Protein AF-A0A381XP99-F1 (afdb_monomer_lite)

Foldseek 3Di:
DPDDDDPVVVVVCVVVVVVVVSVVCCVPVDDQWADPVNQVLQQQDQKKWKWFAAPVGHIDIDIDGDHRRQWHDPDRNDIDHDDDDDPPPCVRVNRLVHPFKMKMWTADPDDDRDIDIDIDGDDDDDPVRVVPD

Organism: NCBI:txid408172

Radius of gyration: 16.56 Å; chains: 1; bounding box: 37×34×45 Å

Structure (mmCIF, N/CA/C/O backbone):
data_AF-A0A381XP99-F1
#
_entry.id   AF-A0A381XP99-F1
#
loop_
_atom_site.group_PDB
_atom_site.id
_atom_site.type_symbol
_atom_site.label_atom_id
_atom_site.label_alt_id
_atom_site.label_comp_id
_atom_site.label_asym_id
_atom_site.label_entity_id
_atom_site.label_seq_id
_atom_site.pdbx_PDB_ins_code
_atom_site.Cartn_x
_atom_site.Cartn_y
_atom_site.Cartn_z
_atom_site.occupancy
_atom_site.B_iso_or_equiv
_atom_site.auth_seq_id
_atom_site.auth_comp_id
_atom_site.auth_asym_id
_atom_site.auth_atom_id
_atom_site.pdbx_PDB_model_num
ATOM 1 N N . MET A 1 1 ? 2.698 -9.468 19.870 1.00 50.78 1 MET A N 1
ATOM 2 C CA . MET A 1 1 ? 2.809 -8.587 18.688 1.00 50.78 1 MET A CA 1
ATOM 3 C C . MET A 1 1 ? 3.171 -7.190 19.152 1.00 50.78 1 MET A C 1
ATOM 5 O O . MET A 1 1 ? 2.741 -6.795 20.230 1.00 50.78 1 MET A O 1
ATOM 9 N N . LYS A 1 2 ? 4.009 -6.479 18.392 1.00 66.88 2 LYS A N 1
ATOM 10 C CA . LYS A 1 2 ? 4.309 -5.061 18.639 1.00 66.88 2 LYS A CA 1
ATOM 11 C C . LYS A 1 2 ? 3.004 -4.271 18.453 1.00 66.88 2 LYS A C 1
ATOM 13 O O . LYS A 1 2 ? 2.239 -4.616 17.558 1.00 66.88 2 LYS A O 1
ATOM 18 N N . ASN A 1 3 ? 2.733 -3.281 19.302 1.00 76.81 3 ASN A N 1
ATOM 19 C CA . ASN A 1 3 ? 1.565 -2.411 19.131 1.00 76.81 3 ASN A CA 1
ATOM 20 C C . ASN A 1 3 ? 1.646 -1.765 17.729 1.00 76.81 3 ASN A C 1
ATOM 22 O O . ASN A 1 3 ? 2.720 -1.244 17.409 1.00 76.81 3 ASN A O 1
ATOM 26 N N . PRO A 1 4 ? 0.611 -1.874 16.877 1.00 88.31 4 PRO A N 1
ATOM 27 C CA . PRO A 1 4 ? 0.635 -1.283 15.544 1.00 88.31 4 PRO A CA 1
ATOM 28 C C . PRO A 1 4 ? 0.664 0.244 15.630 1.00 88.31 4 PRO A C 1
ATOM 30 O O . PRO A 1 4 ? 0.179 0.823 16.600 1.00 88.31 4 PRO A O 1
ATOM 33 N N . GLY A 1 5 ? 1.194 0.876 14.587 1.00 88.94 5 GLY A N 1
ATOM 34 C CA . GLY A 1 5 ? 1.349 2.325 14.521 1.00 88.94 5 GLY A CA 1
ATOM 35 C C . GLY A 1 5 ? 2.753 2.808 14.877 1.00 88.94 5 GLY A C 1
ATOM 36 O O . GLY A 1 5 ? 3.610 2.073 15.379 1.00 88.94 5 GLY A O 1
ATOM 37 N N . SER A 1 6 ? 3.015 4.069 14.558 1.00 93.31 6 SER A N 1
ATOM 38 C CA . SER A 1 6 ? 4.293 4.716 14.834 1.00 93.31 6 SER A CA 1
ATOM 39 C C . SER A 1 6 ? 4.424 5.160 16.297 1.00 93.31 6 SER A C 1
ATOM 41 O O . SER A 1 6 ? 3.455 5.370 17.030 1.00 93.31 6 SER A O 1
ATOM 43 N N . ARG A 1 7 ? 5.667 5.400 16.740 1.00 95.62 7 ARG A N 1
ATOM 44 C CA . ARG A 1 7 ? 5.923 6.046 18.041 1.00 95.62 7 ARG A CA 1
ATOM 45 C C . ARG A 1 7 ? 5.234 7.416 18.141 1.00 95.62 7 ARG A C 1
ATOM 47 O O . ARG A 1 7 ? 4.779 7.779 19.222 1.00 95.62 7 ARG A O 1
ATOM 54 N N . GLY A 1 8 ? 5.170 8.156 17.031 1.00 96.94 8 GLY A N 1
ATOM 55 C CA . GLY A 1 8 ? 4.495 9.452 16.952 1.00 96.94 8 GLY A CA 1
ATOM 56 C C . GLY A 1 8 ? 2.998 9.331 17.225 1.00 96.94 8 GLY A C 1
ATOM 57 O O . GLY A 1 8 ? 2.491 10.026 18.102 1.00 96.94 8 GLY A O 1
ATOM 58 N N . GLU A 1 9 ? 2.321 8.384 16.569 1.00 96.81 9 GLU A N 1
ATOM 59 C CA . GLU A 1 9 ? 0.903 8.092 16.819 1.00 96.81 9 GLU A CA 1
ATOM 60 C C . GLU A 1 9 ? 0.636 7.803 18.295 1.00 96.81 9 GLU A C 1
ATOM 62 O O . GLU A 1 9 ? -0.255 8.405 18.884 1.00 96.81 9 GLU A O 1
ATOM 67 N N . HIS A 1 10 ? 1.431 6.940 18.928 1.00 96.50 10 HIS A N 1
ATOM 68 C CA . HIS A 1 10 ? 1.232 6.605 20.339 1.00 96.50 10 HIS A CA 1
ATOM 69 C C . HIS A 1 10 ? 1.472 7.778 21.292 1.00 96.50 10 HIS A C 1
ATOM 71 O O . HIS A 1 10 ? 0.801 7.875 22.320 1.00 96.50 10 HIS A O 1
ATOM 77 N N . ASN A 1 11 ? 2.418 8.665 20.979 1.00 97.75 11 ASN A N 1
ATOM 78 C CA . ASN A 1 11 ? 2.638 9.874 21.769 1.00 97.75 11 ASN A CA 1
ATOM 79 C C . ASN A 1 11 ? 1.420 10.803 21.685 1.00 97.75 11 ASN A C 1
ATOM 81 O O . ASN A 1 11 ? 0.910 11.223 22.722 1.00 97.75 11 ASN A O 1
ATOM 85 N N . LEU A 1 12 ? 0.904 11.039 20.475 1.00 98.06 12 LEU A N 1
ATOM 86 C CA . LEU A 1 12 ? -0.285 11.867 20.262 1.00 98.06 12 LEU A CA 1
ATOM 87 C C . LEU A 1 12 ? -1.543 11.231 20.861 1.00 98.06 12 LEU A C 1
ATOM 89 O O . LEU A 1 12 ? -2.366 11.921 21.453 1.00 98.06 12 LEU A O 1
ATOM 93 N N . GLN A 1 13 ? -1.689 9.909 20.776 1.00 97.88 13 GLN A N 1
ATOM 94 C CA . GLN A 1 13 ? -2.804 9.200 21.404 1.00 97.88 13 GLN A CA 1
ATOM 95 C C . GLN A 1 13 ? -2.829 9.420 22.919 1.00 97.88 13 GLN A C 1
ATOM 97 O O . GLN A 1 13 ? -3.903 9.624 23.477 1.00 97.88 13 GLN A O 1
ATOM 102 N N . LYS A 1 14 ? -1.661 9.438 23.576 1.00 97.88 14 LYS A N 1
ATOM 103 C CA . LYS A 1 14 ? -1.546 9.769 25.005 1.00 97.88 14 LYS A CA 1
ATOM 104 C C . LYS A 1 14 ? -1.858 11.229 25.292 1.00 97.88 14 LYS A C 1
ATOM 106 O O . LYS A 1 14 ? -2.612 11.527 26.214 1.00 97.88 14 LYS A O 1
ATOM 111 N N . GLU A 1 15 ? -1.294 12.134 24.499 1.00 98.38 15 GLU A N 1
ATOM 112 C CA . GLU A 1 15 ? -1.510 13.576 24.632 1.00 98.38 15 GLU A CA 1
ATOM 113 C C . GLU A 1 15 ? -3.000 13.936 24.526 1.00 98.38 15 GLU A C 1
ATOM 115 O O . GLU A 1 15 ? -3.546 14.628 25.386 1.00 98.38 15 GLU A O 1
ATOM 120 N N . PHE A 1 16 ? -3.684 13.378 23.526 1.00 98.31 16 PHE A N 1
ATOM 121 C CA . PHE A 1 16 ? -5.102 13.619 23.264 1.00 98.31 16 PHE A CA 1
ATOM 122 C C . PHE A 1 16 ? -6.048 12.644 23.980 1.00 98.31 16 PHE A C 1
ATOM 124 O O . PHE A 1 16 ? -7.264 12.732 23.797 1.00 98.31 16 PHE A O 1
ATOM 131 N N . LYS A 1 17 ? -5.527 11.735 24.816 1.00 98.19 17 LYS A N 1
ATOM 132 C CA . LYS A 1 17 ? -6.297 10.743 25.591 1.00 98.19 17 LYS A CA 1
ATOM 133 C C . LYS A 1 17 ? -7.212 9.859 24.726 1.00 98.19 17 LYS A C 1
ATOM 135 O O . LYS A 1 17 ? -8.359 9.576 25.086 1.00 98.19 17 LYS A O 1
ATOM 140 N N . THR A 1 18 ? -6.732 9.455 23.550 1.00 97.88 18 THR A N 1
ATOM 141 C CA . THR A 1 18 ? -7.474 8.647 22.568 1.00 97.88 18 THR A CA 1
ATOM 142 C C . THR A 1 18 ? -7.035 7.183 22.520 1.00 97.88 18 THR A C 1
ATOM 144 O O . THR A 1 18 ? -7.541 6.428 21.688 1.00 97.88 18 THR A O 1
ATOM 147 N N . GLU A 1 19 ? -6.173 6.727 23.433 1.00 96.81 19 GLU A N 1
ATOM 148 C CA . GLU A 1 19 ? -5.576 5.385 23.403 1.00 96.81 19 GLU A CA 1
ATOM 149 C C . GLU A 1 19 ? -6.638 4.283 23.377 1.00 96.81 19 GLU A C 1
ATOM 151 O O . GLU A 1 19 ? -6.544 3.350 22.587 1.00 96.81 19 GLU A O 1
ATOM 156 N N . LYS A 1 20 ? -7.707 4.418 24.177 1.00 96.56 20 LYS A N 1
ATOM 157 C CA . LYS A 1 20 ? -8.807 3.438 24.195 1.00 96.56 20 LYS A CA 1
ATOM 158 C C . LYS A 1 20 ? -9.501 3.312 22.836 1.00 96.56 20 LYS A C 1
ATOM 160 O O . LYS A 1 20 ? -9.841 2.203 22.430 1.00 96.56 20 LYS A O 1
ATOM 165 N N . ARG A 1 21 ? -9.712 4.434 22.135 1.00 96.62 21 ARG A N 1
ATOM 166 C CA . ARG A 1 21 ? -10.324 4.443 20.796 1.00 96.62 21 ARG A CA 1
ATOM 167 C C . ARG A 1 21 ? -9.381 3.827 19.766 1.00 96.62 21 ARG A C 1
ATOM 169 O O . ARG A 1 21 ? -9.832 3.022 18.959 1.00 96.62 21 ARG A O 1
ATOM 176 N N . ALA A 1 22 ? -8.093 4.161 19.833 1.00 95.81 22 ALA A N 1
ATOM 177 C CA . ALA A 1 22 ? -7.075 3.578 18.965 1.00 95.81 22 ALA A CA 1
ATOM 178 C C . ALA A 1 22 ? -6.984 2.054 19.156 1.00 95.81 22 ALA A C 1
ATOM 180 O O . ALA A 1 22 ? -7.087 1.310 18.187 1.00 95.81 22 ALA A O 1
ATOM 181 N N . SER A 1 23 ? -6.912 1.566 20.400 1.00 94.38 23 SER A N 1
ATOM 182 C CA . SER A 1 23 ? -6.902 0.127 20.692 1.00 94.38 23 SER A CA 1
ATOM 183 C C . SER A 1 23 ? -8.159 -0.591 20.199 1.00 94.38 23 SER A C 1
ATOM 185 O O . SER A 1 23 ? -8.054 -1.688 19.660 1.00 94.38 23 SER A O 1
ATOM 187 N N . ALA A 1 24 ? -9.344 0.011 20.344 1.00 95.44 24 ALA A N 1
ATOM 188 C CA . ALA A 1 24 ? -10.575 -0.570 19.809 1.00 95.44 24 ALA A CA 1
ATOM 189 C C . ALA A 1 24 ? -10.526 -0.705 18.278 1.00 95.44 24 ALA A C 1
ATOM 191 O O . ALA A 1 24 ? -10.916 -1.745 17.747 1.00 95.44 24 ALA A O 1
ATOM 192 N N . PHE A 1 25 ? -9.999 0.306 17.578 1.00 94.56 25 PHE A N 1
ATOM 193 C CA . PHE A 1 25 ? -9.789 0.248 16.132 1.00 94.56 25 PHE A CA 1
ATOM 194 C C . PHE A 1 25 ? -8.801 -0.860 15.754 1.00 94.56 25 PHE A C 1
ATOM 196 O O . PHE A 1 25 ? -9.147 -1.736 14.968 1.00 94.56 25 PHE A O 1
ATOM 203 N N . TYR A 1 26 ? -7.614 -0.894 16.366 1.00 93.50 26 TYR A N 1
ATOM 204 C CA . TYR A 1 26 ? -6.604 -1.916 16.070 1.00 93.50 26 TYR A CA 1
ATOM 205 C C . TYR A 1 26 ? -7.111 -3.344 16.309 1.00 93.50 26 TYR A C 1
ATOM 207 O O . TYR A 1 26 ? -6.753 -4.251 15.572 1.00 93.50 26 TYR A O 1
ATOM 215 N N . ASN A 1 27 ? -7.975 -3.547 17.303 1.00 92.25 27 ASN A N 1
ATOM 216 C CA . ASN A 1 27 ? -8.507 -4.872 17.621 1.00 92.25 27 ASN A CA 1
ATOM 217 C C . ASN A 1 27 ? -9.654 -5.326 16.707 1.00 92.25 27 ASN A C 1
ATOM 219 O O . ASN A 1 27 ? -10.018 -6.498 16.752 1.00 92.25 27 ASN A O 1
ATOM 223 N N . THR A 1 28 ? -10.275 -4.419 15.946 1.00 93.12 28 THR A N 1
ATOM 224 C CA . THR A 1 28 ? -11.508 -4.730 15.196 1.00 93.12 28 THR A CA 1
ATOM 225 C C . THR A 1 28 ? -11.440 -4.405 13.710 1.00 93.12 28 THR A C 1
ATOM 227 O O . THR A 1 28 ? -12.174 -5.012 12.941 1.00 93.12 28 THR A O 1
ATOM 230 N N . GLN A 1 29 ? -10.590 -3.461 13.307 1.00 92.94 29 GLN A N 1
ATOM 231 C CA . GLN A 1 29 ? -10.503 -2.944 11.938 1.00 92.94 29 GLN A CA 1
ATOM 232 C C . GLN A 1 29 ? -9.132 -3.187 11.293 1.00 92.94 29 GLN A C 1
ATOM 234 O O . GLN A 1 29 ? -8.979 -2.969 10.096 1.00 92.94 29 GLN A O 1
ATOM 239 N N . LEU A 1 30 ? -8.129 -3.623 12.062 1.00 95.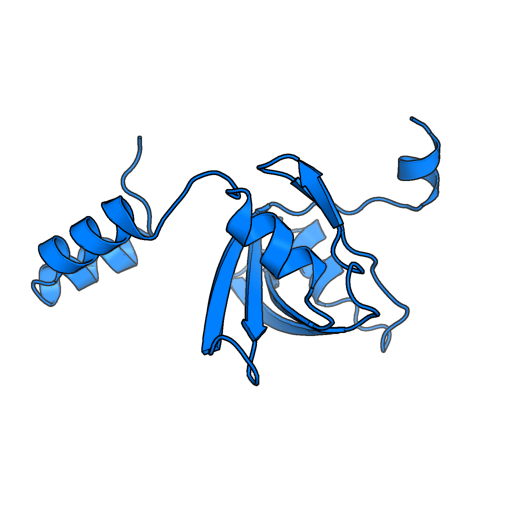19 30 LEU A N 1
ATOM 240 C CA . LEU A 1 30 ? -6.791 -3.910 11.553 1.00 95.19 30 LEU A CA 1
ATOM 241 C C . LEU A 1 30 ? -6.556 -5.421 11.521 1.00 95.19 30 LEU A C 1
ATOM 243 O O . LEU A 1 30 ? -6.612 -6.088 12.553 1.00 95.19 30 LEU A O 1
ATOM 247 N N . LEU A 1 31 ? -6.230 -5.940 10.342 1.00 96.06 31 LEU A N 1
ATOM 248 C CA . LEU A 1 31 ? -5.790 -7.318 10.146 1.00 96.06 31 LEU A CA 1
ATOM 249 C C . LEU A 1 31 ? -4.346 -7.332 9.631 1.00 96.06 31 LEU A C 1
ATOM 251 O O . LEU A 1 31 ? -3.880 -6.380 9.011 1.00 96.06 31 LEU A O 1
ATOM 255 N N . HIS A 1 32 ? -3.629 -8.426 9.894 1.00 94.88 32 HIS A N 1
ATOM 256 C CA . HIS A 1 32 ? -2.273 -8.664 9.370 1.00 94.88 32 HIS A CA 1
ATOM 257 C C . HIS A 1 32 ? -2.266 -9.454 8.050 1.00 94.88 32 HIS A C 1
ATOM 259 O O . HIS A 1 32 ? -1.220 -9.944 7.630 1.00 94.88 32 HIS A O 1
ATOM 265 N N . HIS A 1 33 ? -3.444 -9.644 7.466 1.00 96.88 33 HIS A N 1
ATOM 266 C CA . HIS A 1 33 ? -3.701 -10.362 6.226 1.00 96.88 33 HIS A CA 1
ATOM 267 C C . HIS A 1 33 ? -5.028 -9.857 5.643 1.00 96.88 33 HIS A C 1
ATOM 269 O O . HIS A 1 33 ? -5.848 -9.273 6.359 1.00 96.88 33 HIS A O 1
ATOM 275 N N . LEU A 1 34 ? -5.235 -10.0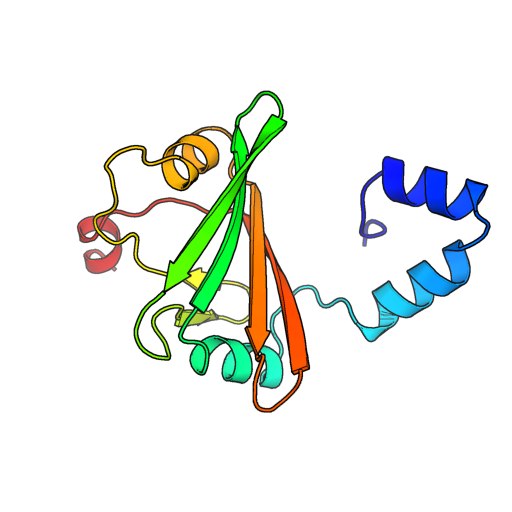98 4.357 1.00 98.25 34 LEU A N 1
ATOM 276 C CA . LEU A 1 34 ? -6.476 -9.853 3.645 1.00 98.25 34 LEU A CA 1
ATOM 277 C C . LEU A 1 34 ? -7.456 -10.982 3.956 1.00 98.25 34 LEU A C 1
ATOM 279 O O . LEU A 1 34 ? -7.156 -12.159 3.763 1.00 98.25 34 LEU A O 1
ATOM 283 N N . ASN A 1 35 ? -8.639 -10.627 4.449 1.00 97.56 35 ASN A N 1
ATOM 284 C CA . ASN A 1 35 ? -9.729 -11.588 4.578 1.00 97.56 35 ASN A CA 1
ATOM 285 C C . ASN A 1 35 ? -10.459 -11.757 3.222 1.00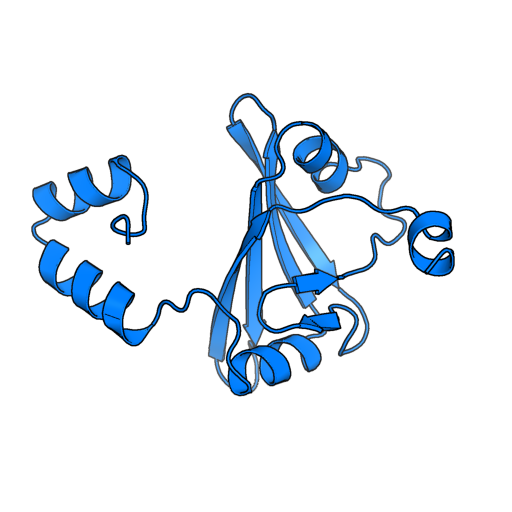 97.56 35 ASN A C 1
ATOM 287 O O . ASN A 1 35 ? -10.258 -10.945 2.316 1.00 97.56 35 ASN A O 1
ATOM 291 N N . PRO A 1 36 ? -11.343 -12.760 3.065 1.00 97.94 36 PRO A N 1
ATOM 292 C CA . PRO A 1 36 ? -12.016 -13.010 1.785 1.00 97.94 36 PRO A CA 1
ATOM 293 C C . PRO A 1 36 ? -12.794 -11.810 1.221 1.00 97.94 36 PRO A C 1
ATOM 295 O O . PRO A 1 36 ? -12.828 -11.611 0.009 1.00 97.94 36 PRO A O 1
ATOM 298 N N . GLU A 1 37 ? -13.388 -10.990 2.089 1.00 96.25 37 GLU A N 1
ATOM 299 C CA . GLU A 1 37 ? -14.133 -9.790 1.694 1.00 96.25 37 GLU A CA 1
ATOM 300 C C . GLU A 1 37 ? -13.204 -8.686 1.178 1.00 96.25 37 GLU A C 1
ATOM 302 O O . GLU A 1 37 ? -13.503 -8.050 0.172 1.00 96.25 37 GLU A O 1
ATOM 307 N N . MET A 1 38 ? -12.045 -8.504 1.817 1.00 97.50 38 MET A N 1
ATOM 308 C CA . MET A 1 38 ? -10.996 -7.593 1.356 1.00 97.50 38 MET A CA 1
ATOM 309 C C . MET A 1 38 ? -10.442 -8.033 0.002 1.00 97.50 38 MET A C 1
ATOM 311 O O . MET A 1 38 ? -10.296 -7.199 -0.887 1.00 97.50 38 MET A O 1
ATOM 315 N N . CYS A 1 39 ? -10.180 -9.333 -0.177 1.00 97.88 39 CYS A N 1
ATOM 316 C CA . CYS A 1 39 ? -9.713 -9.869 -1.454 1.00 97.88 39 CYS A CA 1
ATOM 317 C C . CYS A 1 39 ? -10.728 -9.602 -2.569 1.00 97.88 39 CYS A C 1
ATOM 319 O O . CYS A 1 39 ? -10.359 -9.079 -3.617 1.00 97.88 39 CYS A O 1
ATOM 321 N N . ARG A 1 40 ? -12.015 -9.899 -2.331 1.00 96.25 40 ARG A N 1
ATOM 322 C CA . ARG A 1 40 ? -13.083 -9.610 -3.298 1.00 96.25 40 ARG A CA 1
ATOM 323 C C . ARG A 1 40 ? -13.152 -8.121 -3.627 1.00 96.25 40 ARG A C 1
ATOM 325 O O . ARG A 1 40 ? -13.177 -7.770 -4.799 1.00 96.25 40 ARG A O 1
ATOM 332 N N . PHE A 1 41 ? -13.131 -7.267 -2.605 1.00 96.69 41 PHE A N 1
ATOM 333 C CA . PHE A 1 41 ? -13.190 -5.822 -2.794 1.00 96.69 41 PHE A CA 1
ATOM 334 C C . PHE A 1 41 ? -12.051 -5.318 -3.685 1.00 96.69 41 PHE A C 1
ATOM 336 O O . PHE A 1 41 ? -12.315 -4.560 -4.611 1.00 96.69 41 PHE A O 1
ATOM 343 N N . ILE A 1 42 ? -10.811 -5.768 -3.449 1.00 97.25 42 ILE A N 1
ATOM 344 C CA . ILE A 1 42 ? -9.633 -5.402 -4.256 1.00 97.25 42 ILE A CA 1
ATOM 345 C C . ILE A 1 42 ? -9.809 -5.827 -5.717 1.00 97.25 42 ILE A C 1
ATOM 347 O O . ILE A 1 42 ? -9.594 -5.011 -6.610 1.00 97.25 42 ILE A O 1
ATOM 351 N N . LEU A 1 43 ? -10.241 -7.068 -5.959 1.00 96.38 43 LEU A N 1
ATOM 352 C CA . LEU A 1 43 ? -10.428 -7.609 -7.311 1.00 96.38 43 LEU A CA 1
ATOM 353 C C . LEU A 1 43 ? -11.520 -6.876 -8.108 1.00 96.38 43 LEU A C 1
ATOM 355 O O . LEU A 1 43 ? -11.492 -6.875 -9.334 1.00 96.38 43 LEU A O 1
ATOM 359 N N . GLU A 1 44 ? -12.474 -6.240 -7.432 1.00 94.94 44 GLU A N 1
ATOM 360 C CA . GLU A 1 44 ? -13.528 -5.442 -8.067 1.00 94.94 44 GLU A CA 1
ATOM 361 C C . GLU A 1 44 ? -13.085 -4.005 -8.392 1.00 94.94 44 GLU A C 1
ATOM 363 O O . GLU A 1 44 ? -13.798 -3.295 -9.102 1.00 94.94 44 GLU A O 1
ATOM 368 N N . GLN A 1 45 ? -11.923 -3.554 -7.901 1.00 95.19 45 GLN A N 1
ATOM 369 C CA . GLN A 1 45 ? -11.477 -2.181 -8.121 1.00 95.19 45 GLN A CA 1
ATOM 370 C C . GLN A 1 45 ? -10.832 -1.978 -9.495 1.00 95.19 45 GLN A C 1
ATOM 372 O O . GLN A 1 45 ? -9.982 -2.745 -9.943 1.00 95.19 45 GLN A O 1
ATOM 377 N N . GLU A 1 46 ? -11.174 -0.849 -10.113 1.00 95.31 46 GLU A N 1
ATOM 378 C CA . GLU A 1 46 ? -10.562 -0.343 -11.352 1.00 95.31 46 GLU A CA 1
ATOM 379 C C . GLU A 1 46 ? -9.531 0.765 -11.083 1.00 95.31 46 GLU A C 1
ATOM 381 O O . GLU A 1 46 ? -8.910 1.302 -12.001 1.00 95.31 46 GLU A O 1
ATOM 386 N N . MET A 1 47 ? -9.341 1.124 -9.810 1.00 95.06 47 MET A N 1
ATOM 387 C CA . MET A 1 47 ? -8.402 2.152 -9.382 1.00 95.06 47 MET A CA 1
ATOM 388 C C . MET A 1 47 ? -7.840 1.911 -7.980 1.00 95.06 47 MET A C 1
ATOM 390 O O . MET A 1 47 ? -8.509 1.359 -7.110 1.00 95.06 47 MET A O 1
ATOM 394 N N . VAL A 1 48 ? -6.622 2.399 -7.745 1.00 97.19 48 VAL A N 1
ATOM 395 C CA . VAL A 1 48 ? -5.993 2.465 -6.422 1.00 97.19 48 VAL A CA 1
ATOM 396 C C . VAL A 1 48 ? -5.097 3.697 -6.322 1.00 97.19 48 VAL A C 1
ATOM 398 O O . VAL A 1 48 ? -4.446 4.095 -7.291 1.00 97.19 48 VAL A O 1
ATOM 401 N N . PHE A 1 49 ? -5.040 4.303 -5.139 1.00 97.69 49 PHE A N 1
ATOM 402 C CA . PHE A 1 49 ? -4.031 5.310 -4.820 1.00 97.69 49 PHE A CA 1
ATOM 403 C C . PHE A 1 49 ? -2.884 4.641 -4.079 1.00 97.69 49 PHE A C 1
ATOM 405 O O . PHE A 1 49 ? -3.118 3.954 -3.085 1.00 97.69 49 PHE A O 1
ATOM 412 N N . ILE A 1 50 ? -1.656 4.854 -4.541 1.00 97.88 50 ILE A N 1
ATOM 413 C CA . ILE A 1 50 ? -0.455 4.355 -3.877 1.00 97.88 50 ILE A CA 1
ATOM 414 C C . ILE A 1 50 ? 0.352 5.512 -3.311 1.00 97.88 50 ILE A C 1
ATOM 416 O O . ILE A 1 50 ? 0.461 6.573 -3.923 1.00 97.88 50 ILE A O 1
ATOM 420 N N . SER A 1 51 ? 0.929 5.295 -2.142 1.00 98.38 51 SER A N 1
ATOM 421 C CA . SER A 1 51 ? 1.815 6.224 -1.463 1.00 98.38 51 SER A CA 1
ATOM 422 C C . SER A 1 51 ? 3.155 5.553 -1.232 1.00 98.38 51 SER A C 1
ATOM 424 O O . SER A 1 51 ? 3.225 4.453 -0.685 1.00 98.38 51 SER A O 1
ATOM 426 N N . THR A 1 52 ? 4.209 6.231 -1.658 1.00 98.44 52 THR A N 1
ATOM 427 C CA . THR A 1 52 ? 5.603 5.801 -1.509 1.00 98.44 52 THR A CA 1
ATOM 428 C C . THR A 1 52 ? 6.408 6.984 -0.996 1.00 98.44 52 THR A C 1
ATOM 430 O O . THR A 1 52 ? 5.948 8.124 -1.075 1.00 98.44 52 THR A O 1
ATOM 433 N N . ALA A 1 53 ? 7.593 6.731 -0.466 1.00 98.44 53 ALA A N 1
ATOM 434 C CA . ALA A 1 53 ? 8.511 7.793 -0.097 1.00 98.44 53 ALA A CA 1
ATOM 435 C C . ALA A 1 53 ? 9.922 7.384 -0.474 1.00 98.44 53 ALA A C 1
ATOM 437 O O . ALA A 1 53 ? 10.234 6.196 -0.455 1.00 98.44 53 ALA A O 1
ATOM 438 N N . ASP A 1 54 ? 10.752 8.362 -0.784 1.00 97.88 54 ASP A N 1
ATOM 439 C CA . ASP A 1 54 ? 12.178 8.159 -0.992 1.00 97.88 54 ASP A CA 1
ATOM 440 C C . ASP A 1 54 ? 12.883 7.815 0.355 1.00 97.88 54 ASP A C 1
ATOM 442 O O . ASP A 1 54 ? 12.251 7.663 1.413 1.00 97.88 54 ASP A O 1
ATOM 446 N N . ALA A 1 55 ? 14.200 7.637 0.343 1.00 97.94 55 ALA A N 1
ATOM 447 C CA . ALA A 1 55 ? 15.013 7.240 1.487 1.00 97.94 55 ALA A CA 1
ATOM 448 C C . ALA A 1 55 ? 15.194 8.360 2.523 1.00 97.94 55 ALA A C 1
ATOM 450 O O . ALA A 1 55 ? 15.556 8.076 3.670 1.00 97.94 55 ALA A O 1
ATOM 451 N N . ILE A 1 56 ? 14.951 9.620 2.145 1.00 97.62 56 ILE A N 1
ATOM 452 C CA . ILE A 1 56 ? 14.998 10.773 3.055 1.00 97.62 56 ILE A CA 1
ATOM 453 C C . ILE A 1 56 ? 13.608 11.161 3.582 1.00 97.62 56 ILE A C 1
ATOM 455 O O . ILE A 1 56 ? 13.519 11.917 4.551 1.00 97.62 56 ILE A O 1
ATOM 459 N N . GLY A 1 57 ? 12.547 10.572 3.027 1.00 96.44 57 GLY A N 1
ATOM 460 C CA . GLY A 1 57 ? 11.167 10.708 3.479 1.00 96.44 57 GLY A CA 1
ATOM 461 C C . GLY A 1 57 ? 10.318 11.684 2.664 1.00 96.44 57 GLY A C 1
ATOM 462 O O . GLY A 1 57 ? 9.256 12.073 3.151 1.00 96.44 57 GLY A O 1
ATOM 463 N N . GLU A 1 58 ? 10.744 12.079 1.461 1.00 97.75 58 GLU A N 1
ATOM 464 C CA . GLU A 1 58 ? 9.897 12.843 0.541 1.00 97.75 58 GLU A CA 1
ATOM 465 C C . GLU A 1 58 ? 8.840 11.914 -0.065 1.00 97.75 58 GLU A C 1
ATOM 467 O O . GLU A 1 58 ? 9.147 10.911 -0.714 1.00 97.75 58 GLU A O 1
ATOM 472 N N . CYS A 1 59 ? 7.572 12.226 0.195 1.00 97.38 59 CYS A N 1
ATOM 473 C CA . CYS A 1 59 ? 6.446 11.367 -0.155 1.00 97.38 59 CYS A CA 1
ATOM 474 C C . CYS A 1 59 ? 5.869 11.709 -1.533 1.00 97.38 59 CYS A C 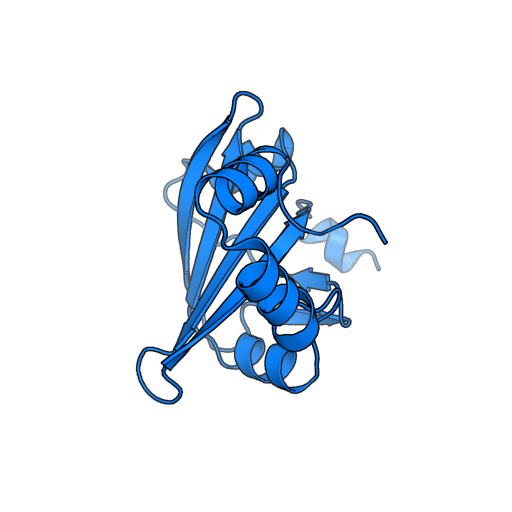1
ATOM 476 O O . CYS A 1 59 ? 5.655 12.877 -1.855 1.00 97.38 59 CYS A O 1
ATOM 478 N N . ASP A 1 60 ? 5.481 10.675 -2.277 1.00 96.25 60 ASP A N 1
ATOM 479 C CA . ASP A 1 60 ? 4.649 10.773 -3.476 1.00 96.25 60 ASP A CA 1
ATOM 480 C C . ASP A 1 60 ? 3.330 10.015 -3.280 1.00 96.25 60 ASP A C 1
ATOM 482 O O . ASP A 1 60 ? 3.285 8.969 -2.621 1.00 96.25 60 ASP A O 1
ATOM 486 N N . ALA A 1 61 ? 2.256 10.537 -3.876 1.00 97.00 61 ALA A N 1
ATOM 487 C CA . ALA A 1 61 ? 0.972 9.860 -3.965 1.00 97.00 61 ALA A CA 1
ATOM 488 C C . ALA A 1 61 ? 0.521 9.808 -5.426 1.00 97.00 61 ALA A C 1
ATOM 490 O O . ALA A 1 61 ? 0.272 10.836 -6.055 1.00 97.00 61 ALA A O 1
ATOM 491 N N . SER A 1 62 ? 0.376 8.593 -5.942 1.00 95.06 62 SER A N 1
ATOM 492 C CA . SER A 1 62 ? 0.113 8.328 -7.351 1.00 95.06 62 SER A CA 1
ATOM 493 C C . SER A 1 62 ? -1.184 7.541 -7.531 1.00 95.06 62 SER A C 1
ATOM 495 O O . SER A 1 62 ? -1.488 6.621 -6.774 1.00 95.06 62 SER A O 1
ATOM 497 N N . PHE A 1 63 ? -1.948 7.891 -8.564 1.00 94.75 63 PHE A N 1
ATOM 498 C CA . PHE A 1 63 ? -3.162 7.182 -8.968 1.00 94.75 63 PHE A CA 1
ATOM 499 C C . PHE A 1 63 ? -2.830 6.102 -9.999 1.00 94.75 63 PHE A C 1
ATOM 501 O O . PHE A 1 63 ? -2.171 6.386 -11.000 1.00 94.75 63 PHE A O 1
ATOM 508 N N . ARG A 1 64 ? -3.316 4.880 -9.774 1.00 95.19 64 ARG A N 1
ATOM 509 C CA . ARG A 1 64 ? -3.228 3.753 -10.708 1.00 95.19 64 ARG A CA 1
ATOM 510 C C . ARG A 1 64 ? -4.633 3.330 -11.109 1.00 95.19 64 ARG A C 1
ATOM 512 O O . ARG A 1 64 ? -5.509 3.257 -10.253 1.00 95.19 64 ARG A O 1
ATOM 519 N N . ALA A 1 65 ? -4.828 3.037 -12.390 1.00 94.62 65 ALA A N 1
ATOM 520 C CA . ALA A 1 65 ? -6.091 2.533 -12.911 1.00 94.62 65 ALA A CA 1
ATOM 521 C C . ALA A 1 65 ? -5.870 1.460 -13.971 1.00 94.62 65 ALA A C 1
ATOM 523 O O . ALA A 1 65 ? -4.865 1.472 -14.684 1.00 94.62 65 ALA A O 1
ATOM 524 N N . GLY A 1 66 ? -6.840 0.564 -14.076 1.00 94.25 66 GLY A N 1
ATOM 525 C CA . GLY A 1 66 ? -6.881 -0.533 -15.030 1.00 94.25 66 GLY A CA 1
ATOM 526 C C . GLY A 1 66 ? -8.279 -1.141 -15.070 1.00 94.25 66 GLY A C 1
ATOM 527 O O . GLY A 1 66 ? -9.206 -0.625 -14.453 1.00 94.25 66 GLY A O 1
ATOM 528 N N . HIS A 1 67 ? -8.442 -2.242 -15.797 1.00 94.75 67 HIS A N 1
ATOM 529 C CA . HIS A 1 67 ? -9.672 -3.029 -15.705 1.00 94.75 67 HIS A CA 1
ATOM 530 C C . HIS A 1 67 ? -9.815 -3.650 -14.313 1.00 94.75 67 HIS A C 1
ATOM 532 O O . HIS A 1 67 ? -8.810 -3.874 -13.638 1.00 94.75 67 HIS A O 1
ATOM 538 N N . ALA A 1 68 ? -11.047 -3.957 -13.903 1.00 94.88 68 ALA A N 1
ATOM 539 C CA . ALA A 1 68 ? -11.288 -4.671 -12.653 1.00 94.88 68 ALA A CA 1
ATOM 540 C C . ALA A 1 68 ? -10.412 -5.934 -12.592 1.00 94.88 68 ALA A C 1
ATOM 542 O O . ALA A 1 68 ? -10.351 -6.701 -13.557 1.00 94.88 68 ALA A O 1
ATOM 543 N N . GLY A 1 69 ? -9.694 -6.098 -11.482 1.00 92.69 69 GLY A N 1
ATOM 544 C CA . GLY A 1 69 ? -8.725 -7.175 -11.289 1.00 92.69 69 GLY A CA 1
ATOM 545 C C . GLY A 1 69 ? -7.301 -6.855 -11.750 1.00 92.69 69 GLY A C 1
ATOM 546 O O . GLY A 1 69 ? -6.463 -7.744 -11.711 1.00 92.69 69 GLY A O 1
ATOM 547 N N . PHE A 1 70 ? -6.985 -5.616 -12.156 1.00 96.38 70 PHE A N 1
ATOM 548 C CA . PHE A 1 70 ? -5.595 -5.247 -12.482 1.00 96.38 70 PHE A CA 1
ATOM 549 C C . PHE A 1 70 ? -4.656 -5.301 -11.267 1.00 96.38 70 PHE A C 1
ATOM 551 O O . PHE A 1 70 ? -3.447 -5.423 -11.440 1.00 96.38 70 PHE A O 1
ATOM 558 N N . VAL A 1 71 ? -5.198 -5.166 -10.052 1.00 97.69 71 VAL A N 1
ATOM 559 C CA . VAL A 1 71 ? -4.501 -5.568 -8.830 1.00 97.69 71 VAL A CA 1
ATOM 560 C C . VAL A 1 71 ? -4.966 -6.975 -8.495 1.00 97.69 71 VAL A C 1
ATOM 562 O O . VAL A 1 71 ? -6.129 -7.186 -8.150 1.00 97.69 71 VAL A O 1
ATOM 565 N N . GLU A 1 72 ? -4.052 -7.926 -8.590 1.00 96.75 72 GLU A N 1
ATOM 566 C CA . GLU A 1 72 ? -4.319 -9.326 -8.309 1.00 96.75 72 GLU A CA 1
ATOM 567 C C . GLU A 1 72 ? -3.924 -9.667 -6.872 1.00 96.75 72 GLU A C 1
ATOM 569 O O . GLU A 1 72 ? -2.969 -9.127 -6.304 1.00 96.75 72 GLU A O 1
ATOM 574 N N . VAL A 1 73 ? -4.677 -10.590 -6.277 1.00 98.00 73 VAL A N 1
ATOM 575 C CA . VAL A 1 73 ? -4.401 -11.145 -4.952 1.00 98.00 73 VAL A CA 1
ATOM 576 C C . VAL A 1 73 ? -3.747 -12.507 -5.153 1.00 98.00 73 VAL A C 1
ATOM 578 O O . VAL A 1 73 ? -4.439 -13.472 -5.473 1.00 98.00 73 VAL A O 1
ATOM 581 N N . LEU A 1 74 ? -2.426 -12.587 -4.973 1.00 96.56 74 LEU A N 1
ATOM 582 C CA . LEU A 1 74 ? -1.689 -13.850 -5.095 1.00 96.56 74 LEU A CA 1
ATOM 583 C C . LEU A 1 74 ? -1.938 -14.752 -3.880 1.00 96.56 74 LEU A C 1
ATOM 585 O O . LEU A 1 74 ? -2.133 -15.958 -4.018 1.00 96.56 74 LEU A O 1
ATOM 589 N N . ASP A 1 75 ? -1.981 -14.153 -2.687 1.00 97.31 75 ASP A N 1
ATOM 590 C CA . ASP A 1 75 ? -2.353 -14.813 -1.437 1.00 97.31 75 ASP A CA 1
ATOM 591 C C . ASP A 1 75 ? -2.858 -13.789 -0.395 1.00 97.31 75 ASP A C 1
ATOM 593 O O . ASP A 1 75 ? -2.976 -12.595 -0.670 1.00 97.31 75 ASP A O 1
ATOM 597 N N . GLU A 1 76 ? -3.165 -14.238 0.828 1.00 97.69 76 GLU A N 1
ATOM 598 C CA . GLU A 1 76 ? -3.687 -13.389 1.913 1.00 97.69 76 GLU A CA 1
ATOM 599 C C . GLU A 1 76 ? -2.744 -12.248 2.363 1.00 97.69 76 GLU A C 1
ATOM 601 O O . GLU A 1 76 ? -3.132 -11.403 3.169 1.00 97.69 76 GLU A O 1
ATOM 606 N N . LYS A 1 77 ? -1.497 -12.210 1.896 1.00 97.94 77 LYS A N 1
ATOM 607 C CA . LYS A 1 77 ? -0.470 -11.218 2.249 1.00 97.94 77 LYS A CA 1
ATOM 608 C C . LYS A 1 77 ? 0.263 -10.644 1.043 1.00 97.94 77 LYS A C 1
ATOM 610 O O . LYS A 1 77 ? 1.081 -9.744 1.236 1.00 97.94 77 LYS A O 1
ATOM 615 N N . THR A 1 78 ? -0.048 -11.110 -0.160 1.00 97.75 78 THR A N 1
ATOM 616 C CA . THR A 1 78 ? 0.679 -10.747 -1.372 1.00 97.75 78 THR A CA 1
ATOM 617 C C . THR A 1 78 ? -0.286 -10.229 -2.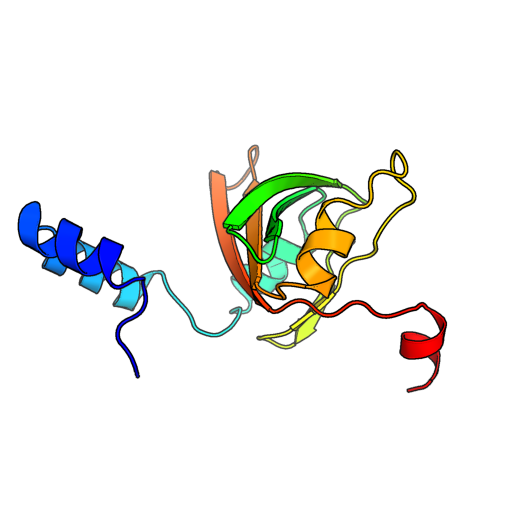429 1.00 97.75 78 THR A C 1
ATOM 619 O O . THR A 1 78 ? -1.200 -10.931 -2.864 1.00 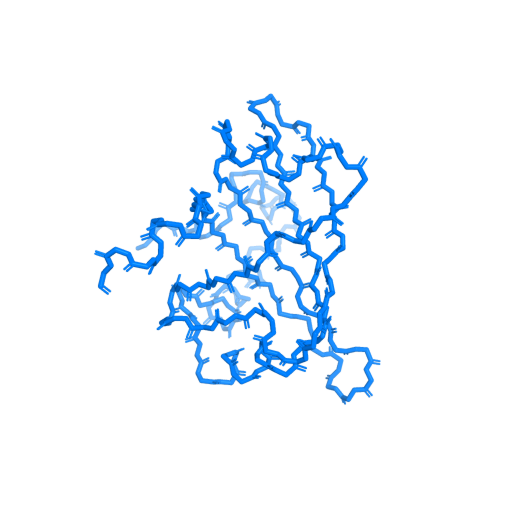97.75 78 THR A O 1
ATOM 622 N N . LEU A 1 79 ? -0.056 -8.986 -2.851 1.00 98.19 79 LEU A N 1
ATOM 623 C CA . LEU A 1 79 ? -0.709 -8.361 -3.996 1.00 98.19 79 LEU A CA 1
ATOM 624 C C . LEU A 1 79 ? 0.318 -8.165 -5.106 1.00 98.19 79 LEU A C 1
ATOM 626 O O . LEU A 1 79 ? 1.482 -7.883 -4.820 1.00 98.19 79 LEU A O 1
ATOM 630 N N . ILE A 1 80 ? -0.131 -8.232 -6.353 1.00 97.00 80 ILE A N 1
ATOM 631 C CA . ILE A 1 80 ? 0.661 -7.834 -7.515 1.00 97.00 80 ILE A CA 1
ATOM 632 C C . ILE A 1 80 ? -0.161 -6.891 -8.388 1.00 97.00 80 ILE A C 1
ATOM 634 O O . ILE A 1 80 ? -1.380 -7.010 -8.480 1.00 97.00 80 ILE A O 1
ATOM 638 N N . PHE A 1 81 ? 0.494 -5.910 -8.995 1.00 95.81 81 PHE A N 1
ATOM 639 C CA . PHE A 1 81 ? -0.136 -5.008 -9.950 1.00 95.81 81 PHE A CA 1
ATOM 640 C C . PHE A 1 81 ? 0.888 -4.576 -11.003 1.00 95.81 81 PHE A C 1
ATOM 642 O O . PHE A 1 81 ? 2.074 -4.450 -10.688 1.00 95.81 81 PHE A O 1
ATOM 649 N N . PRO A 1 82 ? 0.459 -4.331 -12.249 1.00 94.25 82 PRO A N 1
ATOM 650 C CA . PRO A 1 82 ? 1.359 -3.936 -13.316 1.00 94.25 82 PRO A CA 1
ATOM 651 C C . PRO A 1 82 ? 1.760 -2.462 -13.198 1.00 94.25 82 PRO A C 1
ATOM 653 O O . PRO A 1 82 ? 0.951 -1.583 -12.886 1.00 94.25 82 PRO A O 1
ATOM 656 N N . GLU A 1 83 ? 3.008 -2.171 -13.554 1.00 91.00 83 GLU A N 1
ATOM 657 C CA . GLU A 1 83 ? 3.447 -0.813 -13.861 1.00 91.00 83 GLU A CA 1
ATOM 658 C C . GLU A 1 83 ? 3.179 -0.523 -15.346 1.00 91.00 83 GLU A C 1
ATOM 660 O O . GLU A 1 83 ? 3.885 -0.994 -16.240 1.00 91.00 83 GLU A O 1
ATOM 665 N N . TYR A 1 84 ? 2.139 0.262 -15.627 1.00 88.00 84 TYR A N 1
ATOM 666 C CA . TYR A 1 84 ? 1.854 0.712 -16.988 1.00 88.00 84 TYR A CA 1
ATOM 667 C C . TYR A 1 84 ? 2.810 1.818 -17.436 1.00 88.00 84 TYR A C 1
ATOM 669 O O . TYR A 1 84 ? 3.308 2.614 -16.644 1.00 88.00 84 TYR A O 1
ATOM 677 N N . ARG A 1 85 ? 3.000 1.941 -18.753 1.00 86.69 85 ARG A N 1
ATOM 678 C CA . ARG A 1 85 ? 3.790 3.029 -19.336 1.00 86.69 85 ARG A CA 1
ATOM 679 C C . ARG A 1 85 ? 3.187 4.394 -18.975 1.00 86.69 85 ARG A C 1
ATOM 681 O O . ARG A 1 85 ? 2.180 4.806 -19.545 1.00 86.69 85 ARG A O 1
ATOM 688 N N . GLY A 1 86 ? 3.850 5.101 -18.065 1.00 85.00 86 GLY A N 1
ATOM 689 C CA . GLY A 1 86 ? 3.474 6.443 -17.623 1.00 85.00 86 GLY A CA 1
ATOM 690 C C . GLY A 1 86 ? 4.198 7.580 -18.354 1.00 85.00 86 GLY A C 1
ATOM 691 O O . GLY A 1 86 ? 4.659 7.453 -19.490 1.00 85.00 86 GLY A O 1
ATOM 692 N N . ASN A 1 87 ? 4.324 8.710 -17.657 1.00 89.81 87 ASN A N 1
ATOM 693 C CA . ASN A 1 87 ? 4.999 9.935 -18.112 1.00 89.81 87 ASN A CA 1
ATOM 694 C C . ASN A 1 87 ? 6.542 9.878 -18.046 1.00 89.81 87 ASN A C 1
ATOM 696 O O . ASN A 1 87 ? 7.200 10.868 -18.354 1.00 89.81 87 ASN A O 1
ATOM 700 N N . GLY A 1 88 ? 7.115 8.743 -17.634 1.00 91.44 88 GLY A N 1
ATOM 701 C CA . GLY A 1 88 ? 8.561 8.529 -17.538 1.00 91.44 88 GLY A CA 1
ATOM 702 C C . GLY A 1 88 ? 9.227 9.042 -16.258 1.00 91.44 88 GLY A C 1
ATOM 703 O O . GLY A 1 88 ? 10.430 8.865 -16.122 1.00 91.44 88 GLY A O 1
ATOM 704 N N . ILE A 1 89 ? 8.485 9.636 -15.313 1.00 93.00 89 ILE A N 1
ATOM 705 C CA . ILE A 1 89 ? 9.050 10.077 -14.023 1.00 93.00 89 ILE A CA 1
ATOM 706 C C . ILE A 1 89 ? 9.443 8.874 -13.158 1.00 93.00 89 ILE A C 1
ATOM 708 O O . ILE A 1 89 ? 10.432 8.940 -12.438 1.00 93.00 89 ILE A O 1
ATOM 712 N N . LEU A 1 90 ? 8.674 7.779 -13.237 1.00 94.38 90 LEU A N 1
ATOM 713 C CA . LEU A 1 90 ? 8.893 6.551 -12.461 1.00 94.38 90 LEU A CA 1
ATOM 714 C C . LEU A 1 90 ? 8.959 6.797 -10.941 1.00 94.38 90 LEU A C 1
ATOM 716 O O . LEU A 1 90 ? 9.627 6.051 -10.235 1.00 94.38 90 LEU A O 1
ATOM 720 N N . ALA A 1 91 ? 8.252 7.817 -10.432 1.00 94.94 91 ALA A N 1
ATOM 721 C CA . ALA A 1 91 ? 8.342 8.259 -9.036 1.00 94.94 91 ALA A CA 1
ATOM 722 C C . ALA A 1 91 ? 8.147 7.107 -8.038 1.00 94.94 91 ALA A C 1
ATOM 724 O O . ALA A 1 91 ? 8.999 6.876 -7.186 1.00 94.94 91 ALA A O 1
ATOM 725 N N . SER A 1 92 ? 7.070 6.325 -8.188 1.00 96.06 92 SER A N 1
ATOM 726 C CA . SER A 1 92 ? 6.796 5.208 -7.276 1.00 96.06 92 SER A CA 1
ATOM 727 C C . SER A 1 92 ? 7.860 4.110 -7.356 1.00 96.06 92 SER A C 1
ATOM 729 O O . SER A 1 92 ? 8.287 3.617 -6.320 1.00 96.06 92 SER A O 1
ATOM 731 N N . MET A 1 93 ? 8.313 3.735 -8.561 1.00 96.56 93 MET A N 1
ATOM 732 C CA . MET A 1 93 ? 9.359 2.716 -8.728 1.00 96.56 93 MET A CA 1
ATOM 733 C C . MET A 1 93 ? 10.704 3.182 -8.166 1.00 96.56 93 MET A C 1
ATOM 735 O O . MET A 1 93 ? 11.380 2.414 -7.489 1.00 96.56 93 MET A O 1
ATOM 739 N N . GLY A 1 94 ? 11.079 4.439 -8.428 1.00 96.94 94 GLY A N 1
ATOM 740 C CA . GLY A 1 94 ? 12.286 5.056 -7.885 1.00 96.94 94 GLY A CA 1
ATOM 741 C C . GLY A 1 94 ? 12.275 5.007 -6.363 1.00 96.94 94 GLY A C 1
ATOM 742 O O . GLY A 1 94 ? 13.170 4.408 -5.775 1.00 96.94 94 GLY A O 1
ATOM 743 N N . ASN A 1 95 ? 11.197 5.499 -5.745 1.00 98.06 95 ASN A N 1
ATOM 744 C CA . ASN A 1 95 ? 11.002 5.446 -4.298 1.00 98.06 95 ASN A CA 1
ATOM 745 C C . ASN A 1 95 ? 11.082 4.012 -3.753 1.00 98.06 95 ASN A C 1
ATOM 747 O O . ASN A 1 95 ? 11.830 3.760 -2.815 1.00 98.06 95 ASN A O 1
ATOM 751 N N . ILE A 1 96 ? 10.376 3.051 -4.364 1.00 98.00 96 ILE A N 1
ATOM 752 C CA . ILE A 1 96 ? 10.380 1.641 -3.930 1.00 98.00 96 ILE A CA 1
ATOM 753 C C . ILE A 1 96 ? 11.788 1.032 -3.995 1.00 98.00 96 ILE A C 1
ATOM 755 O O . ILE A 1 96 ? 12.152 0.249 -3.117 1.00 98.00 96 ILE A O 1
ATOM 759 N N . SER A 1 97 ? 12.592 1.406 -4.997 1.00 97.19 97 SER A N 1
ATOM 760 C CA . SER A 1 97 ? 13.952 0.878 -5.173 1.00 97.19 97 SER A CA 1
ATOM 761 C C . SER A 1 97 ? 14.915 1.257 -4.039 1.00 97.19 97 SER A C 1
ATOM 763 O O . SER A 1 97 ? 15.866 0.524 -3.772 1.00 97.19 97 SER A O 1
ATOM 765 N N . GLU A 1 98 ? 14.655 2.364 -3.339 1.00 97.81 98 GLU A N 1
ATOM 766 C CA . GLU A 1 98 ? 15.464 2.838 -2.209 1.00 97.81 98 GLU A CA 1
ATOM 767 C C . GLU A 1 98 ? 14.772 2.687 -0.845 1.00 97.81 98 GLU A C 1
ATOM 769 O O . GLU A 1 98 ? 15.436 2.542 0.186 1.00 97.81 98 GLU A O 1
ATOM 774 N N . ASN A 1 99 ? 13.441 2.667 -0.826 1.00 98.19 99 ASN A N 1
ATOM 775 C CA . ASN A 1 99 ? 12.606 2.524 0.355 1.00 98.19 99 ASN A CA 1
ATOM 776 C C . ASN A 1 99 ? 11.367 1.674 0.013 1.00 98.19 99 ASN A C 1
ATOM 778 O O . ASN A 1 99 ? 10.399 2.176 -0.558 1.00 98.19 99 ASN A O 1
ATOM 782 N N . PRO A 1 100 ? 11.327 0.393 0.421 1.00 98.06 100 PRO A N 1
ATOM 783 C CA . PRO A 1 100 ? 10.311 -0.537 -0.060 1.00 98.06 100 PRO A CA 1
ATOM 784 C C . PRO A 1 100 ? 8.925 -0.307 0.554 1.00 98.06 100 PRO A C 1
ATOM 786 O O . PRO A 1 100 ? 8.004 -1.052 0.243 1.00 98.06 100 PRO A O 1
ATOM 789 N N . HIS A 1 101 ? 8.745 0.649 1.473 1.00 98.25 101 HIS A N 1
ATOM 790 C CA . HIS A 1 101 ? 7.457 0.846 2.135 1.00 98.25 101 HIS A CA 1
ATOM 791 C C . HIS A 1 101 ? 6.429 1.457 1.180 1.00 98.25 101 HIS A C 1
ATOM 793 O O . HIS A 1 101 ? 6.664 2.497 0.568 1.00 98.25 101 HIS A O 1
ATOM 799 N N . ILE A 1 102 ? 5.254 0.833 1.127 1.00 98.50 102 ILE A N 1
ATOM 800 C CA . ILE A 1 102 ? 4.126 1.275 0.311 1.00 98.50 102 ILE A CA 1
ATOM 801 C C . ILE A 1 102 ? 2.851 1.315 1.153 1.00 98.50 102 ILE A C 1
ATOM 803 O O . ILE A 1 102 ? 2.606 0.440 1.992 1.00 98.50 102 ILE A O 1
ATOM 807 N N . GLY A 1 103 ? 2.035 2.337 0.920 1.00 98.38 103 GLY A N 1
ATOM 808 C CA . GLY A 1 103 ? 0.638 2.378 1.335 1.00 98.38 103 GLY A CA 1
ATOM 809 C C . GLY A 1 103 ? -0.270 2.361 0.115 1.00 98.38 103 GLY A C 1
ATOM 810 O O . GLY A 1 103 ? 0.031 2.998 -0.889 1.00 98.38 103 GLY A O 1
ATOM 811 N N . MET A 1 104 ? -1.378 1.641 0.195 1.00 98.50 104 MET A N 1
ATOM 812 C CA . MET A 1 104 ? -2.384 1.550 -0.858 1.00 98.50 104 MET A CA 1
ATOM 813 C C . MET A 1 104 ? -3.751 1.872 -0.264 1.00 98.50 104 MET A C 1
ATOM 815 O O . MET A 1 104 ? -4.086 1.403 0.827 1.00 98.50 104 MET A O 1
ATOM 819 N N . VAL A 1 105 ? -4.541 2.663 -0.985 1.00 98.00 105 VAL A N 1
ATOM 820 C CA . VAL A 1 105 ? -5.919 2.989 -0.614 1.00 98.00 105 VAL A CA 1
ATOM 821 C C . VAL A 1 105 ? -6.841 2.664 -1.778 1.00 98.00 105 VAL A C 1
ATOM 823 O O . VAL A 1 105 ? -6.777 3.287 -2.841 1.00 98.00 105 VAL A O 1
ATOM 826 N N . PHE A 1 106 ? -7.711 1.690 -1.540 1.00 97.44 106 PHE A N 1
ATOM 827 C CA . PHE A 1 106 ? -8.802 1.304 -2.422 1.00 97.44 106 PHE A CA 1
ATOM 828 C C . PHE A 1 106 ? -10.074 1.992 -1.933 1.00 97.44 106 PHE A C 1
ATOM 830 O O . PHE A 1 106 ? -10.396 1.913 -0.745 1.00 97.44 106 PHE A O 1
ATOM 837 N N . ILE A 1 107 ? -10.782 2.683 -2.825 1.00 94.62 107 ILE A N 1
ATOM 838 C CA . ILE A 1 107 ? -11.987 3.441 -2.476 1.00 94.62 107 ILE A CA 1
ATOM 839 C C . ILE A 1 107 ? -13.078 3.131 -3.487 1.00 94.62 107 ILE A C 1
ATOM 841 O O . ILE A 1 107 ? -12.911 3.390 -4.677 1.00 94.62 107 ILE A O 1
ATOM 845 N N . ASP A 1 108 ? -14.222 2.683 -2.986 1.00 89.69 108 ASP A N 1
ATOM 846 C CA . ASP A 1 108 ? -15.443 2.605 -3.776 1.00 89.69 108 ASP A CA 1
ATOM 847 C C . ASP A 1 108 ? -16.329 3.817 -3.477 1.00 89.69 108 ASP A C 1
ATOM 849 O O . ASP A 1 108 ? -16.959 3.923 -2.423 1.00 89.69 108 ASP A O 1
ATOM 853 N N . PHE A 1 109 ? -16.373 4.742 -4.434 1.00 85.06 109 PHE A N 1
ATOM 854 C CA . PHE A 1 109 ? -17.149 5.978 -4.341 1.00 85.06 109 PHE A CA 1
ATOM 855 C C . PHE A 1 109 ? -18.641 5.801 -4.649 1.00 85.06 109 PHE A C 1
ATOM 857 O O . PHE A 1 109 ? -19.404 6.753 -4.475 1.00 85.06 109 PHE A O 1
ATOM 864 N N . TYR A 1 110 ? -19.066 4.632 -5.133 1.00 83.19 110 TYR A N 1
ATOM 865 C CA . TYR A 1 110 ? -20.382 4.464 -5.745 1.00 83.19 110 TYR A CA 1
ATOM 866 C C . TYR A 1 110 ? -21.287 3.508 -4.974 1.00 83.19 110 TYR A C 1
ATOM 868 O O . TYR A 1 110 ? -22.454 3.838 -4.768 1.00 83.19 110 TYR A O 1
ATOM 876 N N . GLN A 1 111 ? -20.791 2.336 -4.566 1.00 81.75 111 GLN A N 1
ATOM 877 C CA . GLN A 1 111 ? -21.663 1.277 -4.041 1.00 81.75 111 GLN A CA 1
ATOM 878 C C . GLN A 1 111 ? -21.579 1.147 -2.521 1.00 81.75 111 GLN A C 1
ATOM 880 O O . GLN A 1 111 ? -22.592 1.209 -1.827 1.00 81.75 111 GLN A O 1
ATOM 885 N N . SER A 1 112 ? -20.372 0.966 -1.998 1.00 80.69 112 SER A N 1
ATOM 886 C CA . SER A 1 112 ? -20.134 0.549 -0.617 1.00 80.69 112 SER A CA 1
ATOM 887 C C . SER A 1 112 ? -19.610 1.668 0.284 1.00 80.69 112 SER A C 1
ATOM 889 O O . SER A 1 112 ? -19.703 1.549 1.505 1.00 80.69 112 SER A O 1
ATOM 891 N N . SER A 1 113 ? -19.085 2.766 -0.285 1.00 85.00 113 SER A N 1
ATOM 892 C CA . SER A 1 113 ? -18.381 3.823 0.467 1.00 85.00 113 SER A CA 1
ATOM 893 C C . SER A 1 113 ? -17.237 3.281 1.343 1.00 85.00 113 SER A C 1
ATOM 895 O O . SER A 1 113 ? -16.865 3.899 2.343 1.00 85.00 113 SER A O 1
ATOM 897 N N . ILE A 1 114 ? -16.699 2.105 0.998 1.00 89.69 114 ILE A N 1
ATOM 898 C CA . ILE A 1 114 ? -15.599 1.463 1.714 1.00 89.69 114 ILE A CA 1
ATOM 899 C C . ILE A 1 114 ? -14.280 2.107 1.283 1.00 89.69 114 ILE A C 1
ATOM 901 O O . ILE A 1 114 ? -14.019 2.286 0.094 1.00 89.69 114 ILE A O 1
ATOM 905 N N . GLY A 1 115 ? -13.440 2.416 2.273 1.00 94.50 115 GLY A N 1
ATOM 906 C CA . GLY A 1 115 ? -12.027 2.739 2.093 1.00 94.50 115 GLY A CA 1
ATOM 907 C C . GLY A 1 115 ? -11.167 1.644 2.717 1.00 94.50 115 GLY A C 1
ATOM 908 O O . GLY A 1 115 ? -11.081 1.557 3.944 1.00 94.50 115 GLY A O 1
ATOM 909 N N . LEU A 1 116 ? -10.547 0.802 1.890 1.00 97.12 116 LEU A N 1
ATOM 910 C CA . LEU A 1 116 ? -9.645 -0.253 2.346 1.00 97.12 116 LEU A CA 1
ATOM 911 C C . LEU A 1 116 ? -8.195 0.221 2.234 1.00 97.12 116 LEU A C 1
ATOM 913 O O . LEU A 1 116 ? -7.722 0.572 1.154 1.00 97.12 116 LEU A O 1
ATOM 917 N N . HIS A 1 117 ? -7.487 0.188 3.362 1.00 97.75 117 HIS A N 1
ATOM 918 C CA . HIS A 1 117 ? -6.061 0.482 3.434 1.00 97.75 117 HIS A CA 1
ATOM 919 C C . HIS A 1 117 ? -5.254 -0.814 3.462 1.00 97.75 117 HIS A C 1
ATOM 921 O O . HIS A 1 117 ? -5.502 -1.679 4.304 1.00 97.75 117 HIS A O 1
ATOM 927 N N . VAL A 1 118 ? -4.250 -0.910 2.594 1.00 98.12 118 VAL A N 1
ATOM 928 C CA . VAL A 1 118 ? -3.277 -2.006 2.585 1.00 98.12 118 VAL A CA 1
ATOM 929 C C . VAL A 1 118 ? -1.884 -1.398 2.632 1.00 98.12 118 VAL A C 1
ATOM 931 O O . VAL A 1 118 ? -1.507 -0.636 1.751 1.00 98.12 118 VAL A O 1
ATOM 934 N N . ASN A 1 119 ? -1.121 -1.718 3.673 1.00 97.62 119 ASN A N 1
ATOM 935 C CA . ASN A 1 119 ? 0.238 -1.217 3.854 1.00 97.62 119 ASN A CA 1
ATOM 936 C C . ASN A 1 119 ? 1.202 -2.394 3.919 1.00 97.62 119 ASN A C 1
ATOM 938 O O . ASN A 1 119 ? 0.900 -3.412 4.544 1.00 97.62 119 ASN A O 1
ATOM 942 N N . GLY A 1 120 ? 2.385 -2.231 3.344 1.00 97.00 120 GLY A N 1
ATOM 943 C CA . GLY A 1 120 ? 3.359 -3.307 3.312 1.00 97.00 120 GLY A CA 1
ATOM 944 C C . GLY A 1 120 ? 4.696 -2.875 2.748 1.00 97.00 120 GLY A C 1
ATOM 945 O O . GLY A 1 120 ? 5.111 -1.720 2.879 1.00 97.00 120 GLY A O 1
ATOM 946 N N . LYS A 1 121 ? 5.371 -3.847 2.144 1.00 98.06 121 LYS A N 1
ATOM 947 C CA . LYS A 1 121 ? 6.582 -3.634 1.367 1.00 98.06 121 LYS A CA 1
ATOM 948 C C . LYS A 1 121 ? 6.333 -4.060 -0.071 1.00 98.06 121 LYS A C 1
ATOM 950 O O . LYS A 1 121 ? 5.604 -5.024 -0.283 1.00 98.06 121 LYS A O 1
ATOM 955 N N . ALA A 1 122 ? 6.929 -3.344 -1.011 1.00 97.88 122 ALA A N 1
ATOM 956 C CA . ALA A 1 122 ? 6.892 -3.657 -2.427 1.00 97.88 122 ALA A CA 1
ATOM 957 C C . ALA A 1 122 ? 8.289 -4.021 -2.928 1.00 97.88 122 ALA A C 1
ATOM 959 O O . ALA A 1 122 ? 9.297 -3.501 -2.446 1.00 97.88 122 ALA A O 1
ATOM 960 N N . GLU A 1 123 ? 8.310 -4.893 -3.925 1.00 96.88 123 GLU A N 1
ATOM 961 C CA . GLU A 1 123 ? 9.481 -5.267 -4.705 1.00 96.88 123 GLU A CA 1
ATOM 962 C C . GLU A 1 123 ? 9.118 -5.131 -6.188 1.00 96.88 123 GLU A C 1
ATOM 964 O O . GLU A 1 123 ? 7.942 -5.202 -6.556 1.00 96.88 123 GLU A O 1
ATOM 969 N N . ILE A 1 124 ? 10.116 -4.862 -7.028 1.00 96.00 124 ILE A N 1
ATOM 970 C CA . ILE A 1 124 ? 9.929 -4.639 -8.464 1.00 96.00 124 ILE A CA 1
ATOM 971 C C . ILE A 1 124 ? 10.407 -5.887 -9.193 1.00 96.00 124 ILE A C 1
ATOM 973 O O . ILE A 1 124 ? 11.562 -6.276 -9.039 1.00 96.00 124 ILE A O 1
ATOM 977 N N . PHE A 1 125 ? 9.530 -6.453 -10.014 1.00 94.25 125 PHE A N 1
ATOM 978 C CA . PHE A 1 125 ? 9.818 -7.601 -10.866 1.00 94.25 125 PHE A CA 1
ATOM 979 C C . PHE A 1 125 ? 9.718 -7.187 -12.331 1.00 94.25 125 PHE A C 1
ATOM 981 O O . PHE A 1 125 ? 8.852 -6.390 -12.706 1.00 94.25 125 PHE A O 1
ATOM 988 N N . SER A 1 126 ? 10.618 -7.714 -13.155 1.00 92.19 126 SER A N 1
ATOM 989 C CA . SER A 1 126 ? 10.458 -7.699 -14.605 1.00 92.19 126 SER A CA 1
ATOM 990 C C . SER A 1 126 ? 9.464 -8.780 -15.038 1.00 92.19 126 SER A C 1
ATOM 992 O O . SER A 1 126 ? 9.154 -9.698 -14.278 1.00 92.19 126 SER A O 1
ATOM 994 N N . ASN A 1 127 ? 8.958 -8.691 -16.268 1.00 88.75 127 ASN A N 1
ATOM 995 C CA . ASN A 1 127 ? 8.078 -9.737 -16.792 1.00 88.75 127 ASN A CA 1
ATOM 996 C C . ASN A 1 127 ? 8.825 -11.074 -16.903 1.00 88.75 127 ASN A C 1
ATOM 998 O O . ASN A 1 127 ? 8.245 -12.119 -16.635 1.00 88.75 127 ASN A O 1
ATOM 1002 N N . GLU A 1 128 ? 10.117 -11.037 -17.234 1.00 89.12 128 GLU A N 1
ATOM 1003 C CA . GLU A 1 128 ? 10.967 -12.224 -17.295 1.00 89.12 128 GLU A CA 1
ATOM 1004 C C . GLU A 1 128 ? 11.105 -12.914 -15.928 1.00 89.12 128 GLU A C 1
ATOM 1006 O O . GLU A 1 128 ? 11.142 -14.145 -15.867 1.00 89.12 128 GLU A O 1
ATOM 1011 N N . ASP A 1 129 ? 11.135 -12.145 -14.833 1.00 86.06 129 ASP A N 1
ATOM 1012 C CA . ASP A 1 129 ? 11.179 -12.705 -13.476 1.00 86.06 129 ASP A CA 1
ATOM 1013 C C . ASP A 1 129 ? 9.894 -13.483 -13.147 1.00 86.06 129 ASP A C 1
ATOM 1015 O O . ASP A 1 129 ? 9.958 -14.503 -12.470 1.00 86.06 129 ASP A O 1
ATOM 1019 N N . LEU A 1 130 ? 8.740 -13.031 -13.653 1.00 79.19 130 LEU A N 1
ATOM 1020 C CA . LEU A 1 130 ? 7.433 -13.658 -13.410 1.00 79.19 130 LEU A CA 1
ATOM 1021 C C . LEU A 1 130 ? 7.172 -14.891 -14.289 1.00 79.19 130 LEU A C 1
ATOM 1023 O O . LEU A 1 130 ? 6.367 -15.742 -13.928 1.00 79.19 130 LEU A O 1
ATOM 1027 N N . GLU A 1 131 ? 7.824 -14.985 -15.450 1.00 74.38 131 GLU A N 1
ATOM 1028 C CA . GLU A 1 131 ? 7.706 -16.125 -16.374 1.00 74.38 131 GLU A CA 1
ATOM 1029 C C . GLU A 1 131 ? 8.643 -17.294 -16.022 1.00 74.38 131 GLU A C 1
ATOM 1031 O O . GLU A 1 131 ? 8.535 -18.372 -16.610 1.00 74.38 131 GLU A O 1
ATOM 1036 N N . SER A 1 132 ? 9.585 -17.083 -15.099 1.00 60.72 132 SER A N 1
ATOM 1037 C CA . SER A 1 132 ? 10.641 -18.047 -14.763 1.00 60.72 132 SER A CA 1
ATOM 1038 C C . SER A 1 132 ? 10.263 -19.060 -13.667 1.00 60.72 132 SER A C 1
ATOM 1040 O O . SER A 1 132 ? 11.109 -19.889 -13.319 1.00 60.72 132 SER A O 1
ATOM 1042 N N . ASP A 1 133 ? 9.020 -19.024 -13.170 1.00 48.72 133 ASP A N 1
ATOM 1043 C CA . ASP A 1 133 ? 8.456 -19.927 -12.148 1.00 48.72 133 ASP A CA 1
ATOM 1044 C C . ASP A 1 133 ? 7.463 -20.964 -12.718 1.00 48.72 133 ASP A C 1
ATOM 1046 O O . ASP A 1 133 ? 6.589 -20.603 -13.543 1.00 48.72 133 ASP A O 1
#

InterPro domains:
  IPR011576 Pyridoxamine 5'-phosphate oxidase, N-terminal [PF01243] (35-130)
  IPR012349 FMN-binding split barrel [G3DSA:2.30.110.10] (26-133)

pLDDT: mean 93.61, std 8.06, range [48.72, 98.5]

Sequence (133 aa):
MKNPGSRGEHNLQKEFKTEKRASAFYNTQLLHHLNPEMCRFILEQEMVFISTADAIGECDASFRAGHAGFVEVLDEKTLIFPEYRGNGILASMGNISENPHIGMVFIDFYQSSIGLHVNGKAEIFSNEDLESD

Secondary structure (DSSP, 8-state):
-PPSS-HHHHHHHHHTT-HHHHHHHHHHT--SS--HHHHHHHHT-SEEEEEEE-SS--EEEEEEE-STTSSEEEETTEEE------SS--HHHHHHHH--EEEEEEE-TTTT--EEEEEEE-----HHHHH--